Protein AF-A0A529P910-F1 (afdb_monomer_lite)

Structure (mmCIF, N/CA/C/O backbone):
data_AF-A0A529P910-F1
#
_entry.id   AF-A0A529P910-F1
#
loop_
_atom_site.group_PDB
_atom_site.id
_atom_site.type_symbol
_atom_site.label_atom_id
_atom_site.label_alt_id
_atom_site.label_comp_id
_atom_site.label_asym_id
_atom_site.label_entity_id
_atom_site.label_seq_id
_atom_site.pdbx_PDB_ins_code
_atom_site.Cartn_x
_atom_site.Cartn_y
_atom_site.Cartn_z
_atom_site.occupancy
_atom_site.B_iso_or_equiv
_atom_site.auth_seq_id
_atom_site.auth_comp_id
_atom_site.auth_asym_id
_atom_site.auth_atom_id
_atom_site.pdbx_PDB_model_num
ATOM 1 N N . LEU A 1 1 ? -9.463 2.433 -4.213 1.00 86.31 1 LEU A N 1
ATOM 2 C CA . LEU A 1 1 ? -8.220 2.735 -3.461 1.00 86.31 1 LEU A CA 1
ATOM 3 C C . LEU A 1 1 ? -7.772 4.200 -3.537 1.00 86.31 1 LEU A C 1
ATOM 5 O O . LEU A 1 1 ? -7.008 4.614 -2.679 1.00 86.31 1 LEU A O 1
ATOM 9 N N . THR A 1 2 ? -8.290 5.006 -4.471 1.00 88.62 2 THR A N 1
ATOM 10 C CA . THR A 1 2 ? -7.915 6.423 -4.701 1.00 88.62 2 THR A CA 1
ATOM 11 C C . THR A 1 2 ? -8.147 7.392 -3.529 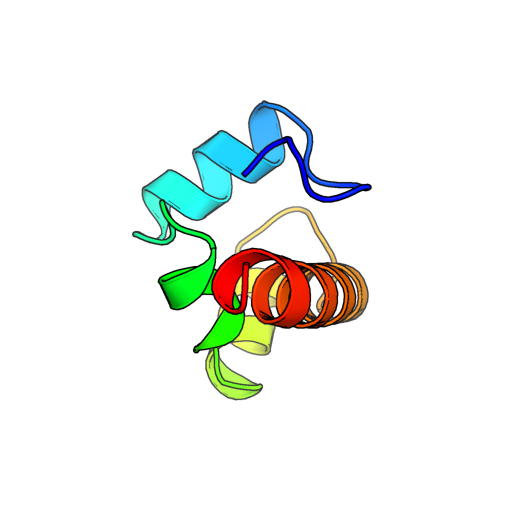1.00 88.62 2 THR A C 1
ATOM 13 O O . THR A 1 2 ? -7.820 8.567 -3.632 1.00 88.62 2 THR A O 1
ATOM 16 N N . VAL A 1 3 ? -8.719 6.921 -2.418 1.00 89.88 3 VAL A N 1
ATOM 17 C CA . VAL A 1 3 ? -8.843 7.683 -1.163 1.00 89.88 3 VAL A CA 1
ATOM 18 C C . VAL A 1 3 ? -7.486 7.816 -0.458 1.00 89.88 3 VAL A C 1
ATOM 20 O O . VAL A 1 3 ? -7.251 8.797 0.243 1.00 89.88 3 VAL A O 1
ATOM 23 N N . ILE A 1 4 ? -6.592 6.841 -0.647 1.00 92.00 4 ILE A N 1
ATOM 24 C CA . ILE A 1 4 ? -5.237 6.847 -0.091 1.00 92.00 4 ILE A CA 1
ATOM 25 C C . ILE A 1 4 ? -4.392 7.856 -0.862 1.00 92.00 4 ILE A C 1
ATOM 27 O O . ILE A 1 4 ? -4.334 7.827 -2.095 1.00 92.00 4 ILE A O 1
ATOM 31 N N . LYS A 1 5 ? -3.706 8.739 -0.134 1.00 90.38 5 LYS A N 1
ATOM 32 C CA . LYS A 1 5 ? -2.825 9.731 -0.752 1.00 90.38 5 LYS A CA 1
ATOM 33 C C . LYS A 1 5 ? -1.662 9.021 -1.441 1.00 90.38 5 LYS A C 1
ATOM 35 O O . LYS A 1 5 ? -0.986 8.204 -0.830 1.00 90.38 5 LYS A O 1
ATOM 40 N N . GLY A 1 6 ? -1.448 9.344 -2.715 1.00 88.56 6 GLY A N 1
ATOM 41 C CA . GLY A 1 6 ? -0.432 8.711 -3.560 1.00 88.56 6 GLY A CA 1
ATOM 42 C C . GLY A 1 6 ? -0.963 7.587 -4.455 1.00 88.56 6 GLY A C 1
ATOM 43 O O . GLY A 1 6 ? -0.318 7.283 -5.455 1.00 88.56 6 GLY A O 1
ATOM 44 N N . ILE A 1 7 ? -2.157 7.036 -4.191 1.00 91.69 7 ILE A N 1
ATOM 45 C CA . ILE A 1 7 ? -2.800 6.088 -5.112 1.00 91.69 7 ILE A CA 1
ATOM 46 C C . ILE A 1 7 ? -3.588 6.856 -6.179 1.00 91.69 7 ILE A C 1
ATOM 48 O O . ILE A 1 7 ? -4.726 7.279 -5.968 1.00 91.69 7 ILE A O 1
ATOM 52 N N . GLY A 1 8 ? -2.980 7.006 -7.356 1.00 90.12 8 GLY A N 1
ATOM 53 C CA . GLY A 1 8 ? -3.654 7.492 -8.561 1.00 90.12 8 GLY A CA 1
ATOM 54 C C . GLY A 1 8 ? -4.542 6.430 -9.234 1.00 90.12 8 GLY A C 1
ATOM 55 O O . GLY A 1 8 ? -4.548 5.268 -8.825 1.00 90.12 8 GLY A O 1
ATOM 56 N N . PRO A 1 9 ? -5.277 6.790 -10.304 1.00 90.69 9 PRO A N 1
ATOM 57 C CA . PRO A 1 9 ? -6.126 5.850 -11.044 1.00 90.69 9 PRO A CA 1
ATOM 58 C C . PRO A 1 9 ? -5.339 4.687 -11.667 1.00 90.69 9 PRO A C 1
ATOM 60 O O . PRO A 1 9 ? -5.854 3.574 -11.718 1.00 90.69 9 PRO A O 1
ATOM 63 N N . VAL A 1 10 ? -4.090 4.927 -12.086 1.00 89.94 10 VAL A N 1
ATOM 64 C CA . VAL A 1 10 ? -3.191 3.888 -12.618 1.00 89.94 10 VAL A CA 1
ATOM 65 C C . VAL A 1 10 ? -2.806 2.905 -11.515 1.00 89.94 10 VAL A C 1
ATOM 67 O O . VAL A 1 10 ? -3.173 1.744 -11.611 1.00 89.94 10 VAL A O 1
ATOM 70 N N . ALA A 1 11 ? -2.219 3.389 -10.413 1.00 90.06 11 ALA A N 1
ATOM 71 C CA . ALA A 1 11 ? -1.857 2.557 -9.261 1.00 90.06 11 ALA A CA 1
ATOM 72 C C . ALA A 1 11 ? -3.056 1.778 -8.687 1.00 90.06 11 ALA A C 1
ATOM 74 O O . ALA A 1 11 ? -2.925 0.626 -8.292 1.00 90.06 11 ALA A O 1
ATOM 75 N N . ALA A 1 12 ? -4.251 2.377 -8.667 1.00 91.38 12 ALA A N 1
ATOM 76 C CA . ALA A 1 12 ? -5.462 1.680 -8.246 1.00 91.38 12 ALA A CA 1
ATOM 77 C C . ALA A 1 12 ? -5.837 0.530 -9.194 1.00 91.38 12 ALA A C 1
ATOM 79 O O . ALA A 1 12 ? -6.248 -0.526 -8.722 1.00 91.38 12 ALA A O 1
ATOM 80 N N . LYS A 1 13 ? -5.719 0.726 -10.512 1.00 91.19 13 LYS A N 1
ATOM 81 C CA . LYS A 1 13 ? -5.981 -0.323 -11.506 1.00 91.19 13 LYS A CA 1
ATOM 82 C C . LYS A 1 13 ? -4.964 -1.458 -11.379 1.00 91.19 13 LYS A C 1
ATOM 84 O O . LYS A 1 13 ? -5.349 -2.613 -11.276 1.00 91.19 13 LYS A O 1
ATOM 89 N N . ASP A 1 14 ? -3.703 -1.090 -11.295 1.00 89.94 14 ASP A N 1
ATOM 90 C CA . ASP A 1 14 ? -2.552 -1.952 -11.081 1.00 89.94 14 ASP A CA 1
ATOM 91 C C . ASP A 1 14 ? -2.698 -2.839 -9.827 1.00 89.94 14 ASP A C 1
ATOM 93 O O . ASP A 1 14 ? -2.567 -4.061 -9.886 1.00 89.94 14 ASP A O 1
ATOM 97 N N . LEU A 1 15 ? -3.064 -2.245 -8.686 1.00 89.50 15 LEU A N 1
ATOM 98 C CA . LEU A 1 15 ? -3.363 -2.983 -7.454 1.00 89.50 15 LEU A CA 1
ATOM 99 C C . LEU A 1 15 ? -4.583 -3.900 -7.620 1.00 89.50 15 LEU A C 1
ATOM 101 O O . LEU A 1 15 ? -4.564 -5.032 -7.134 1.00 89.50 15 LEU A O 1
ATOM 105 N N . ASN A 1 16 ? -5.618 -3.458 -8.343 1.00 91.75 16 ASN A N 1
ATOM 106 C CA . ASN A 1 16 ? -6.777 -4.299 -8.636 1.00 91.75 16 ASN A CA 1
ATOM 107 C C . ASN A 1 16 ? -6.393 -5.527 -9.482 1.00 91.75 16 ASN A C 1
ATOM 109 O O . ASN A 1 16 ? -6.935 -6.605 -9.245 1.00 91.75 16 ASN A O 1
ATOM 113 N N . GLU A 1 17 ? -5.462 -5.389 -10.430 1.00 90.69 17 GLU A N 1
ATOM 114 C CA . GLU A 1 17 ? -4.942 -6.499 -11.246 1.00 90.69 17 GLU A CA 1
ATOM 115 C C . GLU A 1 17 ? -4.138 -7.504 -10.405 1.00 90.69 17 GLU A C 1
ATOM 117 O O . GLU A 1 17 ? -4.192 -8.704 -10.665 1.00 90.69 17 GLU A O 1
ATOM 122 N N . GLN A 1 18 ? -3.502 -7.046 -9.322 1.00 86.50 18 GLN A N 1
ATOM 123 C CA . GLN A 1 18 ? -2.896 -7.903 -8.291 1.00 86.50 18 GLN A CA 1
ATOM 124 C C . GLN A 1 18 ? -3.927 -8.497 -7.303 1.00 86.50 18 GLN A C 1
ATOM 126 O O . GLN A 1 18 ? -3.564 -9.188 -6.352 1.00 86.50 18 GLN A O 1
ATOM 131 N N . GLY A 1 19 ? -5.224 -8.231 -7.495 1.00 88.69 19 GLY A N 1
ATOM 132 C CA . GLY A 1 19 ? -6.312 -8.709 -6.634 1.00 88.69 19 GLY A CA 1
ATOM 133 C C . GLY A 1 19 ? -6.563 -7.855 -5.387 1.00 88.69 19 GLY A C 1
ATOM 134 O O . GLY A 1 19 ? -7.380 -8.226 -4.538 1.00 88.69 19 GLY A O 1
ATOM 135 N N . ILE A 1 20 ? -5.900 -6.705 -5.264 1.00 91.75 20 ILE A N 1
ATOM 136 C CA . ILE A 1 20 ? -6.034 -5.773 -4.145 1.00 91.75 20 ILE A CA 1
ATOM 137 C C . ILE A 1 20 ? -7.047 -4.699 -4.537 1.00 91.75 20 ILE A C 1
ATOM 139 O O . ILE A 1 20 ? -6.699 -3.662 -5.092 1.00 91.75 20 ILE A O 1
ATOM 143 N N . ILE A 1 21 ? -8.319 -4.950 -4.233 1.00 92.50 21 ILE A N 1
ATOM 144 C CA . ILE A 1 21 ? -9.432 -4.066 -4.617 1.00 92.50 21 ILE A CA 1
ATOM 145 C C . ILE A 1 21 ? -10.044 -3.316 -3.424 1.00 92.50 21 ILE A C 1
ATOM 147 O O . ILE A 1 21 ? -10.774 -2.337 -3.597 1.00 92.50 21 ILE A O 1
ATOM 151 N N . THR A 1 22 ? -9.727 -3.738 -2.195 1.00 92.44 22 THR A N 1
ATOM 152 C CA . THR A 1 22 ? -10.240 -3.153 -0.945 1.00 92.44 22 THR A CA 1
ATOM 153 C C . THR A 1 22 ? -9.128 -2.684 -0.008 1.00 92.44 22 THR A C 1
ATOM 155 O O . THR A 1 22 ? -8.015 -3.213 -0.014 1.00 92.44 22 THR A O 1
ATOM 158 N N . PHE A 1 23 ? -9.451 -1.730 0.874 1.00 92.69 23 PHE A N 1
ATOM 159 C CA . PHE A 1 23 ? -8.529 -1.268 1.920 1.00 92.69 23 PHE A CA 1
ATOM 160 C C . PHE A 1 23 ? -8.128 -2.398 2.875 1.00 92.69 23 PHE A C 1
ATOM 162 O O . PHE A 1 23 ? -6.973 -2.483 3.268 1.00 92.69 23 PHE A O 1
ATOM 169 N N . ALA A 1 24 ? -9.043 -3.318 3.193 1.00 92.19 24 ALA A N 1
ATOM 170 C CA . ALA A 1 24 ? -8.749 -4.460 4.056 1.00 92.19 24 ALA A CA 1
ATOM 171 C C . ALA A 1 24 ? -7.718 -5.425 3.441 1.00 92.19 24 ALA A C 1
ATOM 173 O O . ALA A 1 24 ? -6.890 -5.975 4.165 1.00 92.19 24 ALA A O 1
ATOM 174 N N . GLN A 1 25 ? -7.748 -5.628 2.119 1.00 92.81 25 GLN A N 1
ATOM 175 C CA . GLN A 1 25 ? -6.739 -6.431 1.419 1.00 92.81 25 GLN A CA 1
ATOM 176 C C . GLN A 1 25 ? -5.385 -5.724 1.406 1.00 92.81 25 GLN A C 1
ATOM 178 O O . GLN A 1 25 ? -4.380 -6.333 1.758 1.00 92.81 25 GLN A O 1
ATOM 183 N N . LEU A 1 26 ? -5.375 -4.429 1.082 1.00 92.31 26 LEU A N 1
ATOM 184 C CA . LEU A 1 26 ? -4.159 -3.617 1.067 1.00 92.31 26 LEU A CA 1
ATOM 185 C C . LEU A 1 26 ? -3.507 -3.549 2.462 1.00 92.31 26 LEU A C 1
ATOM 187 O O . LEU A 1 26 ? -2.301 -3.716 2.601 1.00 92.31 26 LEU A O 1
ATOM 191 N N . ALA A 1 27 ? -4.314 -3.410 3.516 1.00 93.31 27 ALA A N 1
ATOM 192 C CA . ALA A 1 27 ? -3.876 -3.433 4.912 1.00 93.31 27 ALA A CA 1
ATOM 193 C C . ALA A 1 27 ? -3.291 -4.790 5.352 1.00 93.31 27 ALA A C 1
ATOM 195 O O . ALA A 1 27 ? -2.432 -4.836 6.240 1.00 93.31 27 ALA A O 1
ATOM 196 N N . LYS A 1 28 ? -3.762 -5.887 4.742 1.00 93.31 28 LYS A N 1
ATOM 197 C CA . LYS A 1 28 ? -3.332 -7.265 5.017 1.00 93.31 28 LYS A CA 1
ATOM 198 C C . LYS A 1 28 ? -2.071 -7.685 4.271 1.00 93.31 28 LYS A C 1
ATOM 200 O O . LYS A 1 28 ? -1.574 -8.769 4.563 1.00 93.31 28 LYS A O 1
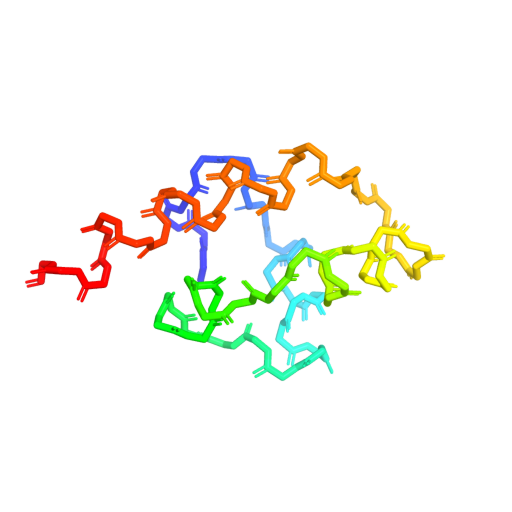ATOM 205 N N . LEU A 1 29 ? -1.550 -6.864 3.357 1.00 90.75 29 LEU A N 1
ATOM 206 C CA . LEU A 1 29 ? -0.293 -7.171 2.680 1.00 90.75 29 LEU A CA 1
ATOM 207 C C . LEU A 1 29 ? 0.820 -7.432 3.696 1.00 90.75 29 LEU A C 1
ATOM 209 O O . LEU A 1 29 ? 0.949 -6.724 4.700 1.00 90.75 29 LEU A O 1
ATOM 213 N N . SER A 1 30 ? 1.616 -8.458 3.432 1.00 91.38 30 SER A N 1
ATOM 214 C CA . SER A 1 30 ? 2.840 -8.756 4.171 1.00 91.38 30 SER A CA 1
ATOM 215 C C . SER A 1 30 ? 4.011 -8.021 3.532 1.00 91.38 30 SER A C 1
ATOM 217 O O . SER A 1 30 ? 3.955 -7.670 2.358 1.00 91.38 30 SER A O 1
ATOM 219 N N . ASP A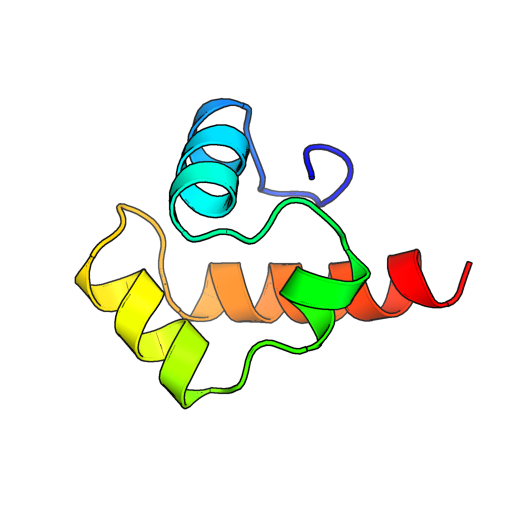 1 31 ? 5.125 -7.869 4.243 1.00 89.31 31 ASP A N 1
ATOM 220 C CA . ASP A 1 31 ? 6.317 -7.215 3.679 1.00 89.31 31 ASP A CA 1
ATOM 221 C C . ASP A 1 31 ? 6.874 -7.987 2.465 1.00 89.31 31 ASP A C 1
ATOM 223 O O . ASP A 1 31 ? 7.402 -7.400 1.526 1.00 89.31 31 ASP A O 1
ATOM 227 N N . LYS A 1 32 ? 6.647 -9.310 2.419 1.00 89.50 32 LYS A N 1
ATOM 228 C CA . LYS A 1 32 ? 6.906 -10.140 1.230 1.00 89.50 32 LYS A CA 1
ATOM 229 C C . LYS A 1 32 ? 6.005 -9.803 0.044 1.00 89.50 32 LYS A C 1
ATOM 231 O O . LYS A 1 32 ? 6.462 -9.875 -1.090 1.00 89.50 32 LYS A O 1
ATOM 236 N N . ASP A 1 33 ? 4.734 -9.499 0.292 1.00 90.12 33 ASP A N 1
ATOM 237 C CA . ASP A 1 33 ? 3.802 -9.130 -0.775 1.00 90.12 33 ASP A CA 1
ATOM 238 C C . ASP A 1 33 ? 4.161 -7.745 -1.309 1.00 90.12 33 ASP A C 1
ATOM 240 O O . ASP A 1 33 ? 4.196 -7.547 -2.516 1.00 90.12 33 ASP A O 1
ATOM 244 N N . VAL A 1 34 ? 4.529 -6.823 -0.414 1.00 89.44 34 VAL A N 1
ATOM 245 C CA . VAL A 1 34 ? 5.051 -5.501 -0.776 1.00 89.44 34 VAL A CA 1
ATOM 246 C C . VAL A 1 34 ? 6.280 -5.616 -1.677 1.00 89.44 34 VAL A C 1
ATOM 248 O O . VAL A 1 34 ? 6.292 -5.000 -2.734 1.00 89.44 34 VAL A O 1
ATOM 251 N N . ALA A 1 35 ? 7.268 -6.437 -1.309 1.00 89.38 35 ALA A N 1
ATOM 252 C CA . ALA A 1 35 ? 8.475 -6.626 -2.115 1.00 89.38 35 ALA A CA 1
ATOM 253 C C . ALA A 1 35 ? 8.174 -7.224 -3.502 1.00 89.38 35 ALA A C 1
ATOM 255 O O . ALA A 1 35 ? 8.728 -6.784 -4.500 1.00 89.38 35 ALA A O 1
ATOM 256 N N . LYS A 1 36 ? 7.244 -8.183 -3.591 1.00 87.81 36 LYS A N 1
ATOM 257 C CA . LYS A 1 36 ? 6.817 -8.732 -4.889 1.00 87.81 36 LYS A CA 1
ATOM 258 C C . LYS A 1 36 ? 6.135 -7.687 -5.766 1.00 87.81 36 LYS A C 1
ATOM 260 O O . LYS A 1 36 ? 6.341 -7.667 -6.971 1.00 87.81 36 LYS A O 1
ATOM 265 N N . ILE A 1 37 ? 5.280 -6.857 -5.173 1.00 85.69 37 ILE A N 1
ATOM 266 C CA . ILE A 1 37 ? 4.583 -5.797 -5.902 1.00 85.69 37 ILE A CA 1
ATOM 267 C C . ILE A 1 37 ? 5.603 -4.744 -6.363 1.00 85.69 37 ILE A C 1
ATOM 269 O O . ILE A 1 37 ? 5.547 -4.337 -7.513 1.00 85.69 37 ILE A O 1
ATOM 273 N N . ASP A 1 38 ? 6.567 -4.371 -5.522 1.00 87.56 38 ASP A N 1
ATOM 274 C CA . ASP A 1 38 ? 7.677 -3.466 -5.865 1.00 87.56 38 ASP A CA 1
ATOM 275 C C . ASP A 1 38 ? 8.505 -3.971 -7.065 1.00 87.56 38 ASP A C 1
ATOM 277 O O . ASP A 1 38 ? 8.804 -3.206 -7.975 1.00 87.56 38 ASP A O 1
ATOM 281 N N . GLU A 1 39 ? 8.793 -5.276 -7.144 1.00 86.81 39 GLU A N 1
ATOM 282 C CA . GLU A 1 39 ? 9.526 -5.861 -8.283 1.00 86.81 39 GLU A CA 1
ATOM 283 C C . GLU A 1 39 ? 8.743 -5.855 -9.607 1.00 86.81 39 GLU A C 1
ATOM 285 O O . GLU A 1 39 ? 9.339 -5.901 -10.687 1.00 86.81 39 GLU A O 1
ATOM 290 N N . HIS A 1 40 ? 7.411 -5.832 -9.548 1.00 81.38 40 HIS A N 1
ATOM 291 C CA . HIS A 1 40 ? 6.551 -5.993 -10.721 1.00 81.38 40 HIS A CA 1
ATOM 292 C C . HIS A 1 40 ? 5.817 -4.716 -11.140 1.00 81.38 40 HIS A C 1
ATOM 294 O O . HIS A 1 40 ? 5.177 -4.715 -12.193 1.00 81.38 40 HIS A O 1
ATOM 300 N N . MET A 1 41 ? 5.909 -3.641 -10.357 1.00 82.81 41 MET A N 1
ATOM 301 C CA . MET A 1 41 ? 5.080 -2.448 -10.517 1.00 82.81 41 MET A CA 1
ATOM 302 C C . MET A 1 41 ? 5.917 -1.160 -10.513 1.00 82.81 41 MET A C 1
ATOM 304 O O . MET A 1 41 ? 7.023 -1.129 -9.986 1.00 82.81 41 MET A O 1
ATOM 308 N N . PRO A 1 42 ? 5.405 -0.051 -11.078 1.00 84.44 42 PRO A N 1
ATOM 309 C CA . PRO A 1 42 ? 6.157 1.201 -11.198 1.00 84.44 42 PRO A CA 1
ATOM 310 C C . PRO A 1 42 ? 6.206 2.043 -9.904 1.00 84.44 42 P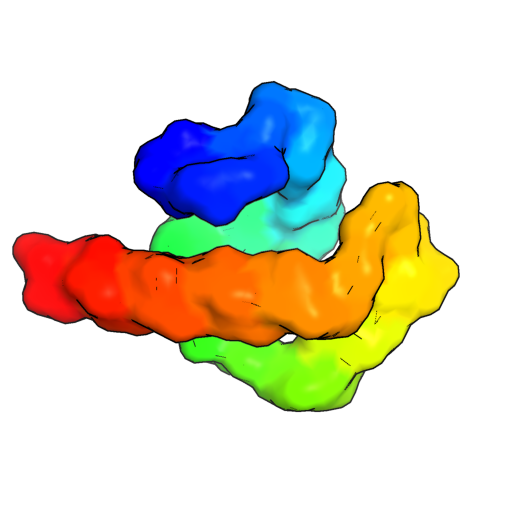RO A C 1
ATOM 312 O O . PRO A 1 42 ? 6.434 3.251 -9.975 1.00 84.44 42 PRO A O 1
ATOM 315 N N . PHE A 1 43 ? 5.951 1.456 -8.732 1.00 85.88 43 PHE A N 1
ATOM 316 C CA . PHE A 1 43 ? 5.907 2.157 -7.443 1.00 85.88 43 PHE A CA 1
ATOM 317 C C . PHE A 1 43 ? 6.710 1.417 -6.377 1.00 85.88 43 PHE A C 1
ATOM 319 O O . PHE A 1 43 ? 6.687 0.192 -6.322 1.00 85.88 43 PHE A O 1
ATOM 326 N N . SER A 1 44 ? 7.388 2.190 -5.525 1.00 88.94 44 SER A N 1
ATOM 327 C CA . SER A 1 44 ? 8.378 1.667 -4.582 1.00 88.94 44 SER A CA 1
ATOM 328 C C . SER A 1 44 ? 7.751 0.957 -3.380 1.00 88.94 44 SER A C 1
ATOM 330 O O . SER A 1 44 ? 6.670 1.340 -2.922 1.00 88.94 44 SER A O 1
ATOM 332 N N . ALA A 1 45 ? 8.479 0.010 -2.784 1.00 89.75 45 ALA A N 1
ATOM 333 C CA . ALA A 1 45 ? 8.099 -0.660 -1.538 1.00 89.75 45 ALA A CA 1
ATOM 334 C C . ALA A 1 45 ? 7.659 0.327 -0.437 1.00 89.75 45 ALA A C 1
ATOM 336 O O . ALA A 1 45 ? 6.625 0.111 0.195 1.00 89.75 45 ALA A O 1
ATOM 337 N N . ASP A 1 46 ? 8.372 1.446 -0.268 1.00 90.75 46 ASP A N 1
ATOM 338 C CA . ASP A 1 46 ? 8.025 2.501 0.695 1.00 90.75 46 ASP A CA 1
ATOM 339 C C . ASP A 1 46 ? 6.638 3.111 0.438 1.00 90.75 46 ASP A C 1
ATOM 341 O O . ASP A 1 46 ? 5.870 3.332 1.375 1.00 90.75 46 ASP A O 1
ATOM 345 N N . GLN A 1 47 ? 6.267 3.332 -0.831 1.00 91.69 47 GLN A N 1
ATOM 346 C CA . GLN A 1 47 ? 4.932 3.831 -1.178 1.00 91.69 47 GLN A CA 1
ATOM 347 C C . GLN A 1 47 ? 3.856 2.811 -0.816 1.00 91.69 47 GLN A C 1
ATOM 349 O O . GLN A 1 47 ? 2.815 3.174 -0.277 1.00 91.69 47 GLN A O 1
ATOM 354 N N . ILE A 1 48 ? 4.102 1.529 -1.085 1.00 91.62 48 ILE A N 1
ATOM 355 C CA . ILE A 1 48 ? 3.143 0.464 -0.778 1.00 91.62 48 ILE A CA 1
ATOM 356 C C . ILE A 1 48 ? 2.995 0.305 0.744 1.00 91.62 48 ILE A C 1
ATOM 358 O O . ILE A 1 48 ? 1.884 0.077 1.227 1.00 91.62 48 ILE A O 1
ATOM 362 N N . MET A 1 49 ? 4.081 0.452 1.512 1.00 92.44 49 MET A N 1
ATOM 363 C CA . MET A 1 49 ? 4.033 0.451 2.977 1.00 92.44 49 MET A CA 1
ATOM 364 C C . MET A 1 49 ? 3.203 1.621 3.513 1.00 92.44 49 MET A C 1
ATOM 366 O O . MET A 1 49 ? 2.306 1.392 4.325 1.00 92.44 49 MET A O 1
ATOM 370 N N . ASP A 1 50 ? 3.422 2.836 3.008 1.00 94.25 50 ASP A N 1
ATOM 371 C CA . ASP A 1 50 ? 2.626 4.015 3.371 1.00 94.25 50 ASP A CA 1
ATOM 372 C C . ASP A 1 50 ? 1.137 3.812 3.032 1.00 94.25 50 ASP A C 1
ATOM 374 O O . ASP A 1 50 ? 0.246 4.026 3.861 1.00 94.25 50 ASP A O 1
ATOM 378 N N . TRP A 1 51 ? 0.843 3.270 1.848 1.00 94.25 51 TRP A N 1
ATOM 379 C CA . TRP A 1 51 ? -0.521 2.933 1.450 1.00 94.25 51 TRP A CA 1
ATOM 380 C C . TRP A 1 51 ? -1.153 1.872 2.346 1.00 94.25 51 TRP A C 1
ATOM 382 O O . TRP A 1 51 ? -2.330 1.983 2.685 1.00 94.25 51 TRP A O 1
ATOM 392 N N . ARG A 1 52 ? -0.395 0.850 2.749 1.00 93.75 52 ARG A N 1
ATOM 393 C CA . ARG A 1 52 ? -0.836 -0.190 3.687 1.00 93.75 52 ARG A CA 1
ATOM 394 C C . ARG A 1 52 ? -1.172 0.408 5.051 1.00 93.75 52 ARG A C 1
ATOM 396 O O . ARG A 1 52 ? -2.172 0.003 5.643 1.00 93.75 52 ARG A O 1
ATOM 403 N N . GLU A 1 53 ? -0.382 1.351 5.560 1.00 94.25 53 GLU A N 1
ATOM 404 C CA . GLU A 1 53 ? -0.675 2.037 6.824 1.00 94.25 53 GLU A CA 1
ATOM 405 C C . GLU A 1 53 ? -1.937 2.897 6.729 1.00 94.25 53 GLU A C 1
ATOM 407 O O . GLU A 1 53 ? -2.850 2.735 7.541 1.00 94.25 53 GLU A O 1
ATOM 412 N N . GLN A 1 54 ? -2.063 3.715 5.682 1.00 94.69 54 GLN A N 1
ATOM 413 C CA . GLN A 1 54 ? -3.288 4.479 5.428 1.00 94.69 54 GLN A CA 1
ATOM 414 C C . GLN A 1 54 ? -4.510 3.556 5.264 1.00 94.69 54 GLN A C 1
ATOM 416 O O . GLN A 1 54 ? -5.590 3.835 5.786 1.00 94.69 54 GLN A O 1
ATOM 421 N N . ALA A 1 55 ? -4.347 2.422 4.578 1.00 94.50 55 ALA A N 1
ATOM 422 C CA . ALA A 1 55 ? -5.401 1.432 4.394 1.00 94.50 55 ALA A CA 1
ATOM 423 C C . ALA A 1 55 ? -5.840 0.788 5.712 1.00 94.50 55 ALA A C 1
ATOM 425 O O . ALA A 1 55 ? -7.030 0.536 5.878 1.00 94.50 55 ALA A O 1
ATOM 426 N N . LYS A 1 56 ? -4.919 0.539 6.657 1.00 93.31 56 LYS A N 1
ATOM 427 C CA . LYS A 1 56 ? -5.258 0.037 8.001 1.00 93.31 56 LYS A CA 1
ATOM 428 C C . LYS A 1 56 ? -6.153 1.023 8.743 1.00 93.31 56 LYS A C 1
ATOM 430 O O . LYS A 1 56 ? -7.118 0.596 9.368 1.00 93.31 56 LYS A O 1
ATOM 435 N N . GLU A 1 57 ? -5.865 2.317 8.651 1.00 92.56 57 GLU A N 1
ATOM 436 C CA . GLU A 1 57 ? -6.687 3.354 9.283 1.00 92.56 57 GLU A CA 1
ATOM 437 C C . GLU A 1 57 ? -8.065 3.475 8.619 1.00 92.56 57 GLU A C 1
ATOM 439 O O . GLU A 1 57 ? -9.080 3.577 9.304 1.00 92.56 57 GLU A O 1
ATOM 444 N N . LEU A 1 58 ? -8.127 3.381 7.288 1.00 90.00 58 LEU A N 1
ATOM 445 C CA . LEU A 1 58 ? -9.388 3.399 6.540 1.00 90.00 58 LEU A CA 1
ATOM 446 C C . LEU A 1 58 ? -10.223 2.127 6.732 1.00 90.00 58 LEU A C 1
ATOM 448 O O . LEU A 1 58 ? -11.443 2.205 6.688 1.00 90.00 58 LEU A O 1
ATOM 452 N N . ALA A 1 59 ? -9.591 0.972 6.945 1.00 89.00 59 ALA A N 1
ATOM 453 C CA . ALA A 1 59 ? -10.275 -0.301 7.174 1.00 89.00 59 ALA A CA 1
ATOM 454 C C . ALA A 1 59 ? -10.831 -0.448 8.602 1.00 89.00 59 ALA A C 1
ATOM 456 O O . A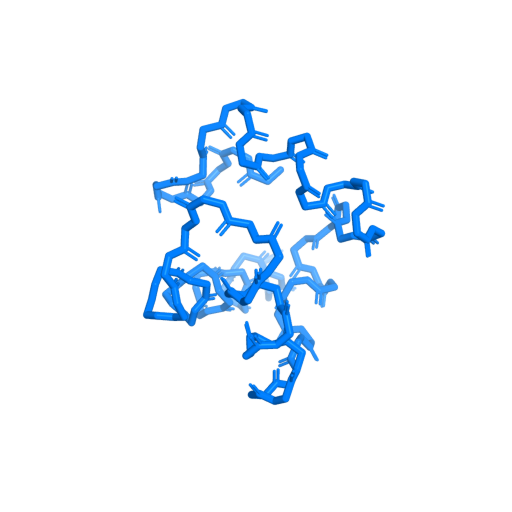LA A 1 59 ? -11.627 -1.352 8.847 1.00 89.00 59 ALA A O 1
ATOM 457 N N . LYS A 1 60 ? -10.395 0.400 9.544 1.00 82.06 60 LYS A N 1
ATOM 458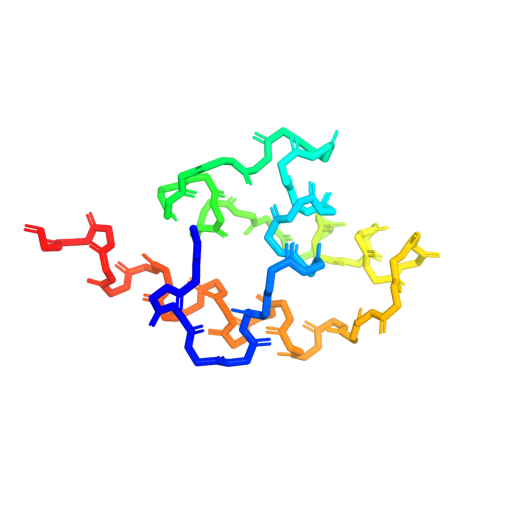 C CA . LYS A 1 60 ? -10.950 0.486 10.906 1.00 82.06 60 LYS A CA 1
ATOM 459 C C . LYS A 1 60 ? -12.193 1.378 10.992 1.00 82.06 60 LYS A C 1
ATOM 461 O O . LYS A 1 60 ? -12.893 1.311 12.001 1.00 82.06 60 LYS A O 1
ATOM 466 N N . LYS A 1 61 ? -12.406 2.245 9.999 1.00 65.00 61 LYS A N 1
ATOM 467 C CA . LYS A 1 61 ? -13.582 3.115 9.886 1.00 65.00 61 LYS A CA 1
ATOM 468 C C . LYS A 1 61 ? -14.769 2.357 9.311 1.00 65.00 61 LYS A C 1
ATOM 470 O O . LYS A 1 61 ? -15.890 2.677 9.758 1.00 65.00 61 LYS A O 1
#

Secondary structure (DSSP, 8-state):
-TTSTT--HHHHHHHHHTT--SHHHHHT--HHHHHHHHHHSSS-HHHHHHHHHHHHHHHT-

pLDDT: mean 89.77, std 4.35, range [65.0, 94.69]

Radius of gyration: 10.11 Å; chains: 1; bounding box: 23×20×24 Å

Sequence (61 aa):
LTVIKGIGPVAAKDLNEQGIITFAQLAKLSDKDVAKIDEHMPFSADQIMDWREQAKELAKK

Foldseek 3Di:
DVVQPPCDPVNQVLCVVVVNNALVSLLPDDLVNLVVSCVVDPDHSVVSVSSNVVSVVVVVD